Protein AF-A0AAJ3B1S9-F1 (afdb_monomer_lite)

Foldseek 3Di:
DDPVVVVLVVLLVVLLVLLLQLLVCQAPPNVPVVSVVVSLLVNLLVLQCVVVVNPDSVQCCDDPPHVVVLSVLLSVLCVVCSVCVCVQQVRDPHDDGPCVRSSVSSSVSSVVSSVVSNVVVVVVPDDPDD

Structure (mmCIF, N/CA/C/O backbone):
data_AF-A0AAJ3B1S9-F1
#
_entry.id   AF-A0AAJ3B1S9-F1
#
loop_
_atom_site.group_PDB
_atom_site.id
_atom_site.type_symbol
_atom_site.label_atom_id
_atom_site.label_alt_id
_atom_site.label_comp_id
_atom_site.label_asym_id
_atom_site.label_entity_id
_atom_site.label_seq_id
_atom_site.pdbx_PDB_ins_code
_atom_site.Cartn_x
_atom_site.Cartn_y
_atom_site.Cartn_z
_atom_site.occupancy
_atom_site.B_iso_or_equiv
_atom_site.auth_seq_id
_atom_site.auth_comp_id
_atom_site.auth_asym_id
_atom_site.auth_atom_id
_atom_site.pdbx_PDB_model_num
ATOM 1 N N . MET A 1 1 ? 22.497 -2.266 7.106 1.00 67.94 1 MET A N 1
ATOM 2 C CA . MET A 1 1 ? 21.041 -2.180 6.844 1.00 67.94 1 MET A CA 1
ATOM 3 C C . MET A 1 1 ? 20.820 -2.631 5.407 1.00 67.94 1 MET A C 1
ATOM 5 O O . MET A 1 1 ? 21.553 -2.156 4.556 1.00 67.94 1 MET A O 1
ATOM 9 N N . THR A 1 2 ? 19.937 -3.599 5.142 1.00 93.31 2 THR A N 1
ATOM 10 C CA . THR A 1 2 ? 19.759 -4.173 3.789 1.00 93.31 2 THR A CA 1
ATOM 11 C C . THR A 1 2 ? 18.947 -3.243 2.883 1.00 93.31 2 THR A C 1
ATOM 13 O O . THR A 1 2 ? 18.163 -2.438 3.389 1.00 93.31 2 THR A O 1
ATOM 16 N N . ALA A 1 3 ? 19.102 -3.370 1.559 1.00 91.62 3 ALA A N 1
ATOM 17 C CA . ALA A 1 3 ? 18.335 -2.596 0.575 1.00 91.62 3 ALA A CA 1
ATOM 18 C C . ALA A 1 3 ? 16.819 -2.751 0.771 1.00 91.62 3 ALA A C 1
ATOM 20 O O . ALA A 1 3 ? 16.118 -1.752 0.885 1.00 91.62 3 ALA A O 1
ATOM 21 N N . ALA A 1 4 ? 16.337 -3.982 0.967 1.00 91.44 4 ALA A N 1
ATOM 22 C CA . ALA A 1 4 ? 14.929 -4.255 1.262 1.00 91.44 4 ALA A CA 1
ATOM 23 C C . ALA A 1 4 ? 14.425 -3.522 2.521 1.00 91.44 4 ALA A C 1
ATOM 25 O O . ALA A 1 4 ? 13.339 -2.944 2.523 1.00 91.44 4 ALA A O 1
ATOM 26 N N . LYS A 1 5 ? 15.233 -3.471 3.592 1.00 94.69 5 LYS A N 1
ATOM 27 C CA . LYS A 1 5 ? 14.866 -2.745 4.819 1.00 94.69 5 LYS A CA 1
ATOM 28 C C . LYS A 1 5 ? 14.821 -1.229 4.594 1.00 94.69 5 LYS A C 1
ATOM 30 O O . LYS A 1 5 ? 13.957 -0.566 5.163 1.00 94.69 5 LYS A O 1
ATOM 35 N N . MET A 1 6 ? 15.727 -0.687 3.776 1.00 96.81 6 MET A N 1
ATOM 36 C CA . MET A 1 6 ? 15.722 0.732 3.397 1.00 96.81 6 MET A CA 1
ATOM 37 C C . MET A 1 6 ? 14.509 1.075 2.535 1.00 96.81 6 MET A C 1
ATOM 39 O O . MET A 1 6 ? 13.830 2.054 2.825 1.00 96.81 6 MET A O 1
ATOM 43 N N . PHE A 1 7 ? 14.195 0.236 1.547 1.00 96.62 7 PHE A N 1
ATOM 44 C CA . PHE A 1 7 ? 13.038 0.408 0.676 1.00 96.62 7 PHE A CA 1
ATOM 45 C C . PHE A 1 7 ? 11.727 0.393 1.465 1.00 96.62 7 PHE A C 1
ATOM 47 O O . PHE A 1 7 ? 10.952 1.343 1.386 1.00 96.62 7 PHE A O 1
ATOM 54 N N . LYS A 1 8 ? 11.522 -0.611 2.327 1.00 97.81 8 LYS A N 1
ATOM 55 C CA . LYS A 1 8 ? 10.355 -0.670 3.218 1.00 97.81 8 LYS A CA 1
ATOM 56 C C . LYS A 1 8 ? 10.249 0.571 4.106 1.00 97.81 8 LYS A C 1
ATOM 58 O O . LYS A 1 8 ? 9.171 1.139 4.255 1.00 97.81 8 LYS A O 1
ATOM 63 N N . GLN A 1 9 ? 11.365 1.023 4.681 1.00 97.56 9 GLN A N 1
ATOM 64 C CA . GLN A 1 9 ? 11.377 2.231 5.504 1.00 97.56 9 GLN A CA 1
ATOM 65 C C . GLN A 1 9 ? 11.027 3.490 4.696 1.00 97.56 9 GLN A C 1
ATOM 67 O O . GLN A 1 9 ? 10.282 4.330 5.196 1.00 97.56 9 GLN A O 1
ATOM 72 N N . ALA A 1 10 ? 11.531 3.618 3.468 1.00 97.56 10 ALA A N 1
ATOM 73 C CA . ALA A 1 10 ? 11.206 4.724 2.573 1.00 97.56 10 ALA A CA 1
ATOM 74 C C . ALA A 1 10 ? 9.718 4.716 2.189 1.00 97.56 10 ALA A C 1
ATOM 76 O O . ALA A 1 10 ? 9.055 5.741 2.344 1.00 97.56 10 ALA A O 1
ATOM 77 N N . CYS A 1 11 ? 9.170 3.554 1.812 1.00 97.94 11 CYS A N 1
ATOM 78 C CA . CYS A 1 11 ? 7.739 3.379 1.544 1.00 97.94 11 CYS A CA 1
ATOM 79 C C . CYS A 1 11 ? 6.898 3.805 2.750 1.00 97.94 11 CYS A C 1
ATOM 81 O O . CYS A 1 11 ? 5.935 4.551 2.603 1.00 97.94 11 CYS A O 1
ATOM 83 N N . ARG A 1 12 ? 7.294 3.393 3.963 1.00 97.75 12 ARG A N 1
ATOM 84 C CA . ARG A 1 12 ? 6.586 3.747 5.201 1.00 97.75 12 ARG A CA 1
ATOM 85 C C . ARG A 1 12 ? 6.522 5.253 5.426 1.00 97.75 12 ARG A C 1
ATOM 87 O O . ARG A 1 12 ? 5.481 5.763 5.824 1.00 97.75 12 ARG A O 1
ATOM 94 N N . LEU A 1 13 ? 7.631 5.956 5.198 1.00 97.75 13 LEU A N 1
ATOM 95 C CA . LEU A 1 13 ? 7.695 7.408 5.359 1.00 97.75 13 LEU A CA 1
ATOM 96 C C . LEU A 1 13 ? 6.877 8.129 4.284 1.00 97.75 13 LEU A C 1
ATOM 98 O O . LEU A 1 13 ? 6.115 9.034 4.614 1.00 97.75 13 LEU A O 1
ATOM 102 N N . HIS A 1 14 ? 7.015 7.710 3.025 1.00 97.50 14 HIS A N 1
ATOM 103 C CA . HIS A 1 14 ? 6.349 8.343 1.890 1.00 97.50 14 HIS A CA 1
ATOM 104 C C . HIS A 1 14 ? 4.826 8.160 1.939 1.00 97.50 14 HIS A C 1
ATOM 106 O O . HIS A 1 14 ? 4.073 9.126 1.843 1.00 97.50 14 HIS A O 1
ATOM 112 N N . LEU A 1 15 ? 4.366 6.931 2.183 1.00 97.81 15 LEU A N 1
ATOM 113 C CA . LEU A 1 15 ? 2.945 6.580 2.158 1.00 97.81 15 LEU A CA 1
ATOM 114 C C . LEU A 1 15 ? 2.198 6.949 3.443 1.00 97.81 15 LEU A C 1
ATOM 116 O O . LEU A 1 15 ? 0.983 6.777 3.512 1.00 97.81 15 LEU A O 1
ATOM 120 N N . ASN A 1 16 ? 2.888 7.473 4.463 1.00 97.62 16 ASN A N 1
ATOM 121 C CA . ASN A 1 16 ? 2.290 7.757 5.765 1.00 97.62 16 ASN A CA 1
ATOM 122 C C . ASN A 1 16 ? 1.043 8.649 5.653 1.00 97.62 16 ASN A C 1
ATOM 124 O O . ASN A 1 16 ? 0.018 8.363 6.271 1.00 97.62 16 ASN A O 1
ATOM 128 N N . PHE A 1 17 ? 1.113 9.706 4.839 1.00 97.56 17 PHE A N 1
ATOM 129 C CA . PHE A 1 17 ? -0.020 10.606 4.627 1.00 97.56 17 PHE A CA 1
ATOM 130 C C . PHE A 1 17 ? -1.196 9.892 3.945 1.00 97.56 17 PHE A C 1
ATOM 132 O O . PHE A 1 17 ? -2.313 9.933 4.465 1.00 97.56 17 PHE A O 1
ATOM 139 N N . ALA A 1 18 ? -0.945 9.199 2.830 1.00 97.88 18 ALA A N 1
ATOM 140 C CA . ALA A 1 18 ? -1.973 8.486 2.073 1.00 97.88 18 ALA A CA 1
ATOM 141 C C . ALA A 1 18 ? -2.674 7.417 2.926 1.00 97.88 18 ALA A C 1
ATOM 143 O O . ALA A 1 18 ? -3.901 7.345 2.931 1.00 97.88 18 ALA A O 1
ATOM 144 N N . ILE A 1 19 ? -1.915 6.666 3.733 1.00 98.19 19 ILE A N 1
ATOM 145 C CA . ILE A 1 19 ? -2.447 5.659 4.662 1.00 98.19 19 ILE A CA 1
ATOM 146 C C . ILE A 1 19 ? -3.356 6.299 5.712 1.00 98.19 19 ILE A C 1
ATOM 148 O O . ILE A 1 19 ? -4.467 5.824 5.937 1.00 98.19 19 ILE A O 1
ATOM 152 N N . HIS A 1 20 ? -2.932 7.399 6.339 1.00 98.19 20 HIS A N 1
ATOM 153 C CA . HIS A 1 20 ? -3.772 8.076 7.329 1.00 98.19 20 HIS A CA 1
ATOM 154 C C . HIS A 1 20 ? -5.069 8.599 6.707 1.00 98.19 20 HIS A C 1
ATOM 156 O O . HIS A 1 20 ? -6.136 8.436 7.295 1.00 98.19 20 HIS A O 1
ATOM 162 N N . ARG A 1 21 ? -5.000 9.193 5.510 1.00 98.00 21 ARG A N 1
ATOM 163 C CA . ARG A 1 21 ? -6.187 9.670 4.787 1.00 98.00 21 ARG A CA 1
ATOM 164 C C . ARG A 1 21 ? -7.117 8.525 4.396 1.00 98.00 21 ARG A C 1
ATOM 166 O O . ARG A 1 21 ? -8.324 8.645 4.590 1.00 98.00 21 ARG A O 1
ATOM 173 N N . TYR A 1 22 ? -6.561 7.399 3.956 1.00 97.56 22 TYR A N 1
ATOM 174 C CA . TYR A 1 22 ? -7.319 6.186 3.672 1.00 97.56 22 TYR A CA 1
ATOM 175 C C . TYR A 1 22 ? -8.064 5.689 4.921 1.00 97.56 22 TYR A C 1
ATOM 177 O O . TYR A 1 22 ? -9.282 5.515 4.896 1.00 97.56 22 TYR A O 1
ATOM 185 N N . LEU A 1 23 ? -7.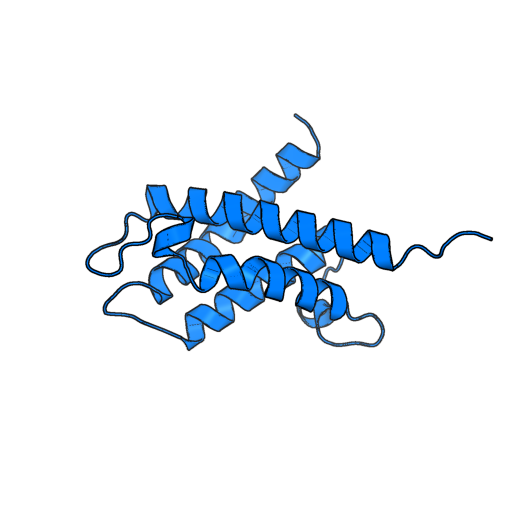372 5.542 6.053 1.00 97.06 23 LEU A N 1
ATOM 186 C CA . LEU A 1 23 ? -7.989 5.108 7.311 1.00 97.06 23 LEU A CA 1
ATOM 187 C C . LEU A 1 23 ? -9.054 6.099 7.806 1.00 97.06 23 LEU A C 1
ATOM 189 O O . LEU A 1 23 ? -10.136 5.686 8.211 1.00 97.06 23 LEU A O 1
ATOM 193 N N . MET A 1 24 ? -8.796 7.408 7.723 1.00 96.31 24 MET A N 1
ATOM 194 C CA . MET A 1 24 ? -9.778 8.437 8.085 1.00 96.31 24 MET A CA 1
ATOM 195 C C . MET A 1 24 ? -11.032 8.380 7.209 1.00 96.31 24 MET A C 1
ATOM 197 O O . MET A 1 24 ? -12.129 8.586 7.722 1.00 96.31 24 MET A O 1
ATOM 201 N N . SER A 1 25 ? -10.889 8.099 5.910 1.00 96.25 25 SER A N 1
ATOM 202 C CA . SER A 1 25 ? -12.025 7.979 4.987 1.00 96.25 25 SER A CA 1
ATOM 203 C C . SER A 1 25 ? -12.958 6.810 5.336 1.00 96.25 25 SER A C 1
ATOM 205 O O . SER A 1 25 ? -14.161 6.915 5.112 1.00 96.25 25 SER A O 1
ATOM 207 N N . ASN A 1 26 ? -12.428 5.751 5.968 1.00 94.44 26 ASN A N 1
ATOM 208 C CA . ASN A 1 26 ? -13.192 4.587 6.434 1.00 94.44 26 ASN A CA 1
ATOM 209 C C . ASN A 1 26 ? -13.815 4.781 7.831 1.00 94.44 26 ASN A C 1
ATOM 211 O O . ASN A 1 26 ? -14.622 3.960 8.254 1.00 94.44 26 ASN A O 1
ATOM 215 N N . ALA A 1 27 ? -13.459 5.839 8.566 1.00 93.50 27 ALA A N 1
ATOM 216 C CA . ALA A 1 27 ? -13.956 6.042 9.924 1.00 93.50 27 ALA A CA 1
ATOM 217 C C . ALA A 1 27 ? -15.472 6.311 9.953 1.00 93.50 27 ALA A C 1
ATOM 219 O O . ALA A 1 27 ? -16.010 7.054 9.118 1.00 93.50 27 ALA A O 1
ATOM 220 N N . SER A 1 28 ? -16.146 5.760 10.969 1.00 89.25 28 SER A N 1
ATOM 221 C CA . SER A 1 28 ? -17.573 5.991 11.209 1.00 89.25 28 SER A CA 1
ATOM 222 C C . SER A 1 28 ? -17.871 7.493 11.291 1.00 89.25 28 SER A C 1
ATOM 224 O O . SER A 1 28 ? -17.180 8.228 12.000 1.00 89.25 28 SER A O 1
ATOM 226 N N . GLY A 1 29 ? -18.886 7.954 10.558 1.00 85.88 29 GLY A N 1
ATOM 227 C CA . GLY A 1 29 ? -19.275 9.369 10.486 1.00 85.88 29 GLY A CA 1
ATOM 228 C C . GLY A 1 29 ? -18.611 10.175 9.363 1.00 85.88 29 GLY A C 1
ATOM 229 O O . GLY A 1 29 ? -19.094 11.263 9.060 1.00 85.88 29 GLY A O 1
ATOM 230 N N . ARG A 1 30 ? -17.562 9.648 8.711 1.00 87.50 30 ARG A N 1
ATOM 231 C CA . ARG A 1 30 ? -17.012 10.227 7.475 1.00 87.50 30 ARG A CA 1
ATOM 232 C C . ARG A 1 30 ? -17.439 9.437 6.244 1.00 87.50 30 ARG A C 1
ATOM 234 O O . ARG A 1 30 ? -18.098 10.008 5.387 1.00 87.50 30 ARG A O 1
ATOM 241 N N . MET A 1 31 ? -17.088 8.147 6.189 1.00 85.62 31 MET A N 1
ATOM 242 C CA . MET A 1 31 ? -17.448 7.221 5.098 1.00 85.62 31 MET A CA 1
ATOM 243 C C . MET A 1 31 ? -17.265 7.834 3.696 1.00 85.62 31 MET A C 1
ATOM 245 O O . MET A 1 31 ? -18.145 7.765 2.838 1.00 85.62 31 MET A O 1
ATOM 249 N N . ASP A 1 32 ? -16.115 8.469 3.475 1.00 93.81 32 ASP A N 1
ATOM 250 C CA . ASP A 1 32 ? -15.809 9.146 2.216 1.00 93.81 32 ASP A CA 1
ATOM 251 C C . ASP A 1 32 ? -15.305 8.124 1.191 1.00 93.81 32 ASP A C 1
ATOM 253 O O . ASP A 1 32 ? -14.109 7.846 1.081 1.00 93.81 32 ASP A O 1
ATOM 257 N N . GLY A 1 33 ? -16.246 7.527 0.457 1.00 94.19 33 GLY A N 1
ATOM 258 C CA . GLY A 1 33 ? -15.945 6.497 -0.538 1.00 94.19 33 GLY A CA 1
ATOM 259 C C . GLY A 1 33 ? -15.066 6.994 -1.690 1.00 94.19 33 GLY A C 1
ATOM 260 O O . GLY A 1 33 ? -14.270 6.222 -2.225 1.00 94.19 33 GLY A O 1
ATOM 261 N N . HIS A 1 34 ? -15.161 8.279 -2.047 1.00 95.88 34 HIS A N 1
ATOM 262 C CA . HIS A 1 34 ? -14.328 8.854 -3.100 1.00 95.88 34 HIS A CA 1
ATOM 263 C C . HIS A 1 34 ? -12.871 8.940 -2.649 1.00 95.88 34 HIS A C 1
ATOM 265 O O . HIS A 1 34 ? -11.974 8.476 -3.354 1.00 95.88 34 HIS A O 1
ATOM 271 N N . GLU A 1 35 ? -12.630 9.475 -1.452 1.00 96.50 35 GLU A N 1
ATOM 272 C CA . GLU A 1 35 ? -11.283 9.543 -0.900 1.00 96.50 35 GLU A CA 1
ATOM 273 C C . GLU A 1 35 ? -10.700 8.149 -0.634 1.00 96.50 35 GLU A C 1
ATOM 275 O O . GLU A 1 35 ? -9.523 7.929 -0.928 1.00 96.50 35 GLU A O 1
ATOM 280 N N . LYS A 1 36 ? -11.514 7.195 -0.156 1.00 94.38 36 LYS A N 1
ATOM 281 C CA . LYS A 1 36 ? -11.114 5.787 0.010 1.00 94.38 36 LYS A CA 1
ATOM 282 C C . LYS A 1 36 ? -10.537 5.231 -1.292 1.00 94.38 36 LYS A C 1
ATOM 284 O O . LYS A 1 36 ? -9.393 4.776 -1.310 1.00 94.38 36 LYS A O 1
ATOM 289 N N . ALA A 1 37 ? -11.309 5.317 -2.377 1.00 95.25 37 ALA A N 1
ATOM 290 C CA . ALA A 1 37 ? -10.894 4.830 -3.688 1.00 95.25 37 ALA A CA 1
ATOM 291 C C . ALA A 1 37 ? -9.654 5.577 -4.199 1.00 95.25 37 ALA A C 1
ATOM 293 O O . ALA A 1 37 ? -8.695 4.955 -4.647 1.00 95.25 37 ALA A O 1
ATOM 294 N N . GLN A 1 38 ? -9.626 6.907 -4.068 1.00 95.81 38 GLN A N 1
ATOM 295 C CA . GLN A 1 38 ? -8.494 7.715 -4.516 1.00 95.81 38 GLN A CA 1
ATOM 296 C C . GLN A 1 38 ? -7.191 7.329 -3.804 1.00 95.81 38 GLN A C 1
ATOM 298 O O . GLN A 1 38 ? -6.162 7.171 -4.459 1.00 95.81 38 GLN A O 1
ATOM 303 N N . ARG A 1 39 ? -7.219 7.174 -2.474 1.00 97.25 39 ARG A N 1
ATOM 304 C CA . ARG A 1 39 ? -6.024 6.801 -1.707 1.00 97.25 39 ARG A CA 1
ATOM 305 C C . ARG A 1 39 ? -5.586 5.370 -2.003 1.00 97.25 39 ARG A C 1
ATOM 307 O O . ARG A 1 39 ? -4.391 5.118 -2.068 1.00 97.25 39 ARG A O 1
ATOM 314 N N . HIS A 1 40 ? -6.514 4.436 -2.210 1.00 96.81 40 HIS A N 1
ATOM 315 C CA . HIS A 1 40 ? -6.155 3.062 -2.577 1.00 96.81 40 HIS A CA 1
ATOM 316 C C . HIS A 1 40 ? -5.487 2.990 -3.954 1.00 96.81 40 HIS A C 1
ATOM 318 O O . HIS A 1 40 ? -4.448 2.344 -4.082 1.00 96.81 40 HIS A O 1
ATOM 324 N N . ILE A 1 41 ? -6.004 3.735 -4.939 1.00 95.19 41 ILE A N 1
ATOM 325 C CA . ILE A 1 41 ? -5.364 3.890 -6.253 1.00 95.19 41 ILE A CA 1
ATOM 326 C C . ILE A 1 41 ? -3.944 4.442 -6.088 1.00 95.19 41 ILE A C 1
ATOM 328 O O . ILE A 1 41 ? -3.007 3.842 -6.597 1.00 95.19 41 ILE A O 1
ATOM 332 N N . GLU A 1 42 ? -3.770 5.534 -5.337 1.00 95.44 42 GLU A N 1
ATOM 333 C CA . GLU A 1 42 ? -2.454 6.143 -5.083 1.00 95.44 42 GLU A CA 1
ATOM 334 C C . GLU A 1 42 ? -1.457 5.146 -4.469 1.00 95.44 42 GLU A C 1
ATOM 336 O O . GLU A 1 42 ? -0.319 5.054 -4.930 1.00 95.44 42 GLU A O 1
ATOM 341 N N . LEU A 1 43 ? -1.884 4.366 -3.468 1.00 97.12 43 LEU A N 1
ATOM 342 C CA . LEU A 1 43 ? -1.046 3.343 -2.839 1.00 97.12 43 LEU A CA 1
ATOM 343 C C . LEU A 1 43 ? -0.625 2.256 -3.839 1.00 97.12 43 LEU A C 1
ATOM 345 O O . LEU A 1 43 ? 0.555 1.913 -3.892 1.00 97.12 43 LEU A O 1
ATOM 349 N N . CYS A 1 44 ? -1.563 1.724 -4.629 1.00 96.50 44 CYS A N 1
ATOM 350 C CA . CYS A 1 44 ? -1.272 0.676 -5.612 1.00 96.50 44 CYS A CA 1
ATOM 351 C C . CYS A 1 44 ? -0.305 1.180 -6.687 1.00 96.50 44 CYS A C 1
ATOM 353 O O . CYS A 1 44 ? 0.732 0.565 -6.931 1.00 96.50 44 CYS A O 1
ATOM 355 N N . THR A 1 45 ? -0.610 2.338 -7.274 1.00 94.88 45 THR A N 1
ATOM 356 C CA . THR A 1 45 ? 0.195 2.945 -8.335 1.00 94.88 45 THR A CA 1
ATOM 357 C C . THR A 1 45 ? 1.621 3.231 -7.867 1.00 94.88 45 THR A C 1
ATOM 359 O O . THR A 1 45 ? 2.567 2.960 -8.604 1.00 94.88 45 THR A O 1
ATOM 362 N N . PHE A 1 46 ? 1.800 3.704 -6.627 1.00 95.88 46 PHE A N 1
ATOM 363 C CA . PHE A 1 46 ? 3.130 3.927 -6.061 1.00 95.88 46 PHE A CA 1
ATOM 364 C C . PHE A 1 46 ? 3.980 2.650 -6.032 1.00 95.88 46 PHE A C 1
ATOM 366 O O . PHE A 1 46 ? 5.144 2.692 -6.423 1.00 95.88 46 PHE A O 1
ATOM 373 N N . TYR A 1 47 ? 3.427 1.520 -5.576 1.00 96.31 47 TYR A N 1
ATOM 374 C CA . TYR A 1 47 ? 4.195 0.272 -5.487 1.00 96.31 47 TYR A CA 1
ATOM 375 C C . TYR A 1 47 ? 4.639 -0.227 -6.858 1.00 96.31 47 TYR A C 1
ATOM 377 O O . TYR A 1 47 ? 5.799 -0.605 -7.016 1.00 96.31 47 TYR A O 1
ATOM 385 N N . VAL A 1 48 ? 3.743 -0.180 -7.845 1.00 94.62 48 VAL A N 1
ATOM 386 C CA . VAL A 1 48 ? 4.072 -0.572 -9.219 1.00 94.62 48 VAL A CA 1
ATOM 387 C C . VAL A 1 48 ? 5.180 0.323 -9.770 1.00 94.62 48 VAL A C 1
ATOM 389 O O . VAL A 1 48 ? 6.214 -0.182 -10.201 1.00 94.62 48 VAL A O 1
ATOM 392 N N . ALA A 1 49 ? 5.021 1.646 -9.672 1.00 92.44 49 ALA A N 1
ATOM 393 C CA . ALA A 1 49 ? 6.010 2.601 -10.161 1.00 92.44 49 ALA A CA 1
ATOM 394 C C . ALA A 1 49 ? 7.380 2.419 -9.490 1.00 92.44 49 ALA A C 1
ATOM 396 O O . ALA A 1 49 ? 8.404 2.347 -10.168 1.00 92.44 49 ALA A O 1
ATOM 397 N N . ALA A 1 50 ? 7.403 2.265 -8.164 1.00 92.94 50 ALA A N 1
ATOM 398 C CA . ALA A 1 50 ? 8.635 2.119 -7.399 1.00 92.94 50 ALA A CA 1
ATOM 399 C C . ALA A 1 50 ? 9.397 0.820 -7.715 1.00 92.94 50 ALA A C 1
ATOM 401 O O . ALA A 1 50 ? 10.627 0.819 -7.691 1.00 92.94 50 ALA A O 1
ATOM 402 N N . VAL A 1 51 ? 8.693 -0.282 -7.998 1.00 92.81 51 VAL A N 1
ATOM 403 C CA . VAL A 1 51 ? 9.314 -1.583 -8.307 1.00 92.81 51 VAL A CA 1
ATOM 404 C C . VAL A 1 51 ? 9.706 -1.693 -9.779 1.00 92.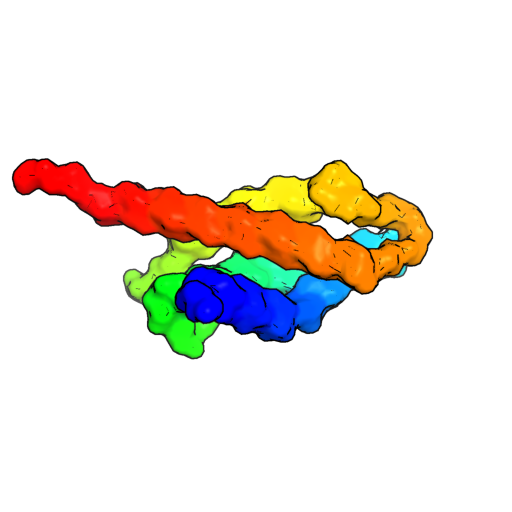81 51 VAL A C 1
ATOM 406 O O . VAL A 1 51 ? 10.745 -2.272 -10.092 1.00 92.81 51 VAL A O 1
ATOM 409 N N . ARG A 1 52 ? 8.907 -1.124 -10.685 1.00 88.94 52 ARG A N 1
ATOM 410 C CA . ARG A 1 52 ? 9.163 -1.155 -12.132 1.00 88.94 52 ARG A CA 1
ATOM 411 C C . ARG A 1 52 ? 10.059 -0.016 -12.620 1.00 88.94 52 ARG A C 1
ATOM 413 O O . ARG A 1 52 ? 10.510 -0.055 -13.758 1.00 88.94 52 ARG A O 1
ATOM 420 N N . GLY A 1 53 ? 10.375 0.948 -11.754 1.00 88.69 53 GLY A N 1
ATOM 421 C CA . GLY A 1 53 ? 11.249 2.075 -12.079 1.00 88.69 53 GLY A CA 1
ATOM 422 C C . GLY A 1 53 ? 10.581 3.099 -12.995 1.00 88.69 53 GLY A C 1
ATOM 423 O O . GLY A 1 53 ? 11.234 3.635 -13.885 1.00 88.69 53 GLY A O 1
ATOM 424 N N . VAL A 1 54 ? 9.280 3.336 -12.803 1.00 87.69 54 VAL A N 1
ATOM 425 C CA . VAL A 1 54 ? 8.502 4.312 -13.575 1.00 87.69 54 VAL A CA 1
ATOM 426 C C . VAL A 1 54 ? 8.476 5.642 -12.826 1.00 87.69 54 VAL A C 1
ATOM 428 O O . VAL A 1 54 ? 8.056 5.700 -11.672 1.00 87.69 54 VAL A O 1
ATOM 431 N N . ASP A 1 55 ? 8.893 6.715 -13.495 1.00 83.31 55 ASP A N 1
ATOM 432 C CA . ASP A 1 55 ? 8.985 8.054 -12.895 1.00 83.31 55 ASP A CA 1
ATOM 433 C C . ASP A 1 55 ? 7.657 8.841 -12.937 1.00 83.31 55 ASP A C 1
ATOM 435 O O . ASP A 1 55 ? 7.525 9.873 -12.278 1.00 83.31 55 ASP A O 1
ATOM 439 N N . ASP A 1 56 ? 6.664 8.350 -13.687 1.00 80.62 56 ASP A N 1
ATOM 440 C CA . ASP A 1 56 ? 5.327 8.937 -13.813 1.00 80.62 56 ASP A CA 1
ATOM 441 C C . ASP A 1 56 ? 4.229 7.938 -13.408 1.00 80.62 56 ASP A C 1
ATOM 443 O O . ASP A 1 56 ? 4.040 6.886 -14.020 1.00 80.62 56 ASP A O 1
ATOM 447 N N . LEU A 1 57 ? 3.459 8.290 -12.378 1.00 79.12 57 LEU A N 1
ATOM 448 C CA . LEU A 1 57 ? 2.363 7.463 -11.874 1.00 79.12 57 LEU A CA 1
ATOM 449 C C . LEU A 1 57 ? 1.221 7.308 -12.892 1.00 79.12 57 LEU A C 1
ATOM 451 O O . LEU A 1 57 ? 0.548 6.277 -12.884 1.00 79.12 57 LEU A O 1
ATOM 455 N N . ASP A 1 58 ? 1.010 8.278 -13.787 1.00 75.25 58 ASP A N 1
ATOM 456 C CA . ASP A 1 58 ? -0.022 8.168 -14.824 1.00 75.25 58 ASP A CA 1
ATOM 457 C C . ASP A 1 58 ? 0.343 7.100 -15.869 1.00 75.25 58 ASP A C 1
ATOM 459 O O . ASP A 1 58 ? -0.550 6.454 -16.429 1.00 75.25 58 ASP A O 1
ATOM 463 N N . MET A 1 59 ? 1.641 6.842 -16.071 1.00 74.50 59 MET A N 1
ATOM 464 C CA . MET A 1 59 ? 2.135 5.820 -17.000 1.00 74.50 59 MET A CA 1
ATOM 465 C C . MET A 1 59 ? 1.914 4.389 -16.502 1.00 74.50 59 MET A C 1
ATOM 467 O O . MET A 1 59 ? 1.861 3.468 -17.313 1.00 74.50 59 MET A O 1
ATOM 471 N N . VAL A 1 60 ? 1.703 4.185 -15.196 1.00 77.50 60 VAL A N 1
ATOM 472 C CA . VAL A 1 60 ? 1.379 2.856 -14.645 1.00 77.50 60 VAL A CA 1
ATOM 473 C C . VAL A 1 60 ? 0.108 2.294 -15.279 1.00 77.50 60 VAL A C 1
ATOM 475 O O . VAL A 1 60 ? 0.050 1.102 -15.553 1.00 77.50 60 VAL A O 1
ATOM 478 N N . ARG A 1 61 ? -0.887 3.149 -15.547 1.00 76.44 61 ARG A N 1
ATOM 479 C CA . ARG A 1 61 ? -2.222 2.736 -16.015 1.00 76.44 61 ARG A CA 1
ATOM 480 C C . ARG A 1 61 ? -2.568 3.192 -17.433 1.00 76.44 61 ARG A C 1
ATOM 482 O O . ARG A 1 61 ? -3.658 2.915 -17.931 1.00 76.44 61 ARG A O 1
ATOM 489 N N . ARG A 1 62 ? -1.704 3.986 -18.075 1.00 73.19 62 ARG A N 1
ATOM 490 C CA . ARG A 1 62 ? -1.970 4.587 -19.392 1.00 73.19 62 ARG A CA 1
ATOM 491 C C . ARG A 1 62 ? -0.710 4.569 -20.252 1.00 73.19 62 ARG A C 1
ATOM 493 O O . ARG A 1 62 ? 0.269 5.220 -19.918 1.00 73.19 62 ARG A O 1
ATOM 500 N N . GLY A 1 63 ? -0.753 3.881 -21.393 1.00 62.81 63 GLY A N 1
ATOM 501 C CA . GLY A 1 63 ? 0.347 3.868 -22.365 1.00 62.81 63 GLY A CA 1
ATOM 502 C C . GLY A 1 63 ? 0.527 2.524 -23.069 1.00 62.81 63 GLY A C 1
ATOM 503 O O . GLY A 1 63 ? -0.164 1.559 -22.758 1.00 62.81 63 GLY A O 1
ATOM 504 N N . LEU A 1 64 ? 1.456 2.479 -24.028 1.00 58.97 64 LEU A N 1
ATOM 505 C CA . LEU A 1 64 ? 1.885 1.242 -24.703 1.00 58.97 64 LEU A CA 1
ATOM 506 C C . LEU A 1 64 ? 2.726 0.340 -23.782 1.00 58.97 64 LEU A C 1
ATOM 508 O O . LEU A 1 64 ? 2.653 -0.874 -23.917 1.00 58.97 64 LEU A O 1
ATOM 512 N N . ASP A 1 65 ? 3.430 0.938 -22.816 1.00 64.31 65 ASP A N 1
ATOM 513 C CA . ASP A 1 65 ? 4.236 0.260 -21.791 1.00 64.31 65 ASP A CA 1
ATOM 514 C C . ASP A 1 65 ? 3.569 0.345 -20.400 1.00 64.31 65 ASP A C 1
ATOM 516 O O . ASP A 1 65 ? 4.246 0.469 -19.380 1.00 64.31 65 ASP A O 1
ATOM 520 N N . CYS A 1 66 ? 2.229 0.376 -20.342 1.00 71.44 66 CYS A N 1
ATOM 521 C CA . CYS A 1 66 ? 1.533 0.473 -19.059 1.00 71.44 66 CYS A CA 1
ATOM 522 C C . CYS A 1 66 ? 1.627 -0.838 -18.268 1.00 71.44 66 CYS A C 1
ATOM 524 O O . CYS A 1 66 ? 1.471 -1.933 -18.805 1.00 71.44 66 CYS A O 1
ATOM 526 N N . HIS A 1 67 ? 1.845 -0.712 -16.964 1.00 84.38 67 HIS A N 1
ATOM 527 C CA . HIS A 1 67 ? 1.924 -1.820 -16.016 1.00 84.38 67 HIS A CA 1
ATOM 528 C C . HIS A 1 67 ? 0.537 -2.153 -15.443 1.00 84.38 67 HIS A C 1
ATOM 530 O O . HIS A 1 67 ? 0.390 -2.338 -14.234 1.00 84.38 67 HIS A O 1
ATOM 536 N N . GLU A 1 68 ? -0.497 -2.195 -16.292 1.00 87.62 68 GLU A N 1
ATOM 537 C CA . GLU A 1 68 ? -1.882 -2.395 -15.835 1.00 87.62 68 GLU A CA 1
ATOM 538 C C . GLU A 1 68 ? -2.066 -3.779 -15.192 1.00 87.62 68 GLU A C 1
ATOM 540 O O . GLU A 1 68 ? -2.770 -3.886 -14.193 1.00 87.62 68 GLU A O 1
ATOM 545 N N . ASP A 1 69 ? -1.370 -4.814 -15.678 1.00 89.88 69 ASP A N 1
ATOM 546 C CA . ASP A 1 69 ? -1.410 -6.157 -15.078 1.00 89.88 69 ASP A CA 1
ATOM 547 C C . ASP A 1 69 ? -0.817 -6.166 -13.658 1.00 89.88 69 ASP A C 1
ATOM 549 O O . ASP A 1 69 ? -1.406 -6.725 -12.732 1.00 89.88 69 ASP A O 1
ATOM 553 N N . ASP A 1 70 ? 0.314 -5.481 -13.450 1.00 92.75 70 ASP A N 1
ATOM 554 C CA . ASP A 1 70 ? 0.916 -5.317 -12.121 1.00 92.75 70 ASP A CA 1
ATOM 555 C C . ASP A 1 70 ? 0.020 -4.483 -11.201 1.00 92.75 70 ASP A C 1
ATOM 557 O O . ASP A 1 70 ? -0.121 -4.784 -10.013 1.00 92.75 70 ASP A O 1
ATOM 561 N N . TYR A 1 71 ? -0.593 -3.429 -11.745 1.00 94.31 71 TYR A N 1
ATOM 562 C CA . TYR A 1 71 ? -1.560 -2.616 -11.020 1.00 94.31 71 TYR A CA 1
ATOM 563 C C . TYR A 1 71 ? -2.746 -3.460 -10.567 1.00 94.31 71 TYR A C 1
ATOM 565 O O . TYR A 1 71 ? -3.085 -3.420 -9.385 1.00 94.31 71 TYR A O 1
ATOM 573 N N . GLN A 1 72 ? -3.338 -4.249 -11.464 1.00 93.56 72 GLN A N 1
ATOM 574 C CA . GLN A 1 72 ? -4.472 -5.110 -11.154 1.00 93.56 72 GLN A CA 1
ATOM 575 C C . GLN A 1 72 ? -4.085 -6.173 -10.117 1.00 93.56 72 GLN A C 1
ATOM 577 O O . GLN A 1 72 ? -4.823 -6.385 -9.157 1.00 93.56 72 GLN A O 1
ATOM 582 N N . ALA A 1 73 ? -2.889 -6.760 -10.230 1.00 94.56 73 ALA A N 1
ATOM 583 C CA . ALA A 1 73 ? -2.375 -7.717 -9.254 1.00 94.56 73 ALA A CA 1
ATOM 584 C C . ALA A 1 73 ? -2.243 -7.104 -7.847 1.00 94.56 73 ALA A C 1
ATOM 586 O O . ALA A 1 73 ? -2.704 -7.692 -6.866 1.00 94.56 73 ALA A O 1
ATOM 587 N N . VAL A 1 74 ? -1.646 -5.912 -7.727 1.00 96.44 74 VAL A N 1
ATOM 588 C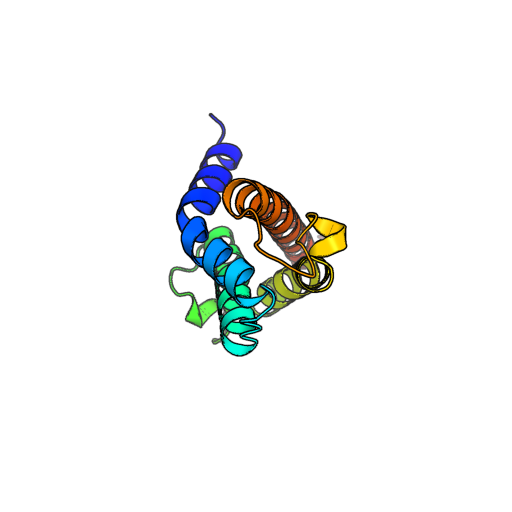 CA . VAL A 1 74 ? -1.523 -5.210 -6.436 1.00 96.44 74 VAL A CA 1
ATOM 589 C C . VAL A 1 74 ? -2.891 -4.779 -5.917 1.00 96.44 74 VAL A C 1
ATOM 591 O O . VAL A 1 74 ? -3.174 -4.936 -4.726 1.00 96.44 74 VAL A O 1
ATOM 594 N N . HIS A 1 75 ? -3.742 -4.244 -6.792 1.00 96.00 75 HIS A N 1
ATOM 595 C CA . HIS A 1 75 ? -5.090 -3.812 -6.456 1.00 96.00 75 HIS A CA 1
ATOM 596 C C . HIS A 1 75 ? -5.889 -4.967 -5.850 1.00 96.00 75 HIS A C 1
ATOM 598 O O . HIS A 1 75 ? -6.349 -4.852 -4.718 1.00 96.00 75 HIS A O 1
ATOM 604 N N . ASP A 1 76 ? -5.970 -6.105 -6.536 1.00 95.25 76 ASP A N 1
ATOM 605 C CA . ASP A 1 76 ? -6.771 -7.249 -6.097 1.00 95.25 76 ASP A CA 1
ATOM 606 C C . ASP A 1 76 ? -6.213 -7.892 -4.829 1.00 95.25 76 ASP A C 1
ATOM 608 O O . ASP A 1 76 ? -6.963 -8.200 -3.900 1.00 95.25 76 ASP A O 1
ATOM 612 N N . ALA A 1 77 ? -4.887 -8.023 -4.733 1.00 94.94 77 ALA A N 1
ATOM 613 C CA . ALA A 1 77 ? -4.246 -8.552 -3.533 1.00 94.94 77 ALA A CA 1
ATOM 614 C C . ALA A 1 77 ? -4.505 -7.671 -2.302 1.00 94.94 77 ALA A C 1
ATOM 616 O O . ALA A 1 77 ? -4.668 -8.176 -1.190 1.00 94.94 77 ALA A O 1
ATOM 617 N N . THR A 1 78 ? -4.542 -6.349 -2.483 1.00 95.94 78 THR A N 1
ATOM 618 C CA . THR A 1 78 ? -4.764 -5.399 -1.387 1.00 95.94 78 THR A CA 1
ATOM 619 C C . THR A 1 78 ? -6.243 -5.117 -1.128 1.00 95.94 78 THR A C 1
ATOM 621 O O . THR A 1 78 ? -6.581 -4.730 -0.008 1.00 95.94 78 THR A O 1
ATOM 624 N N . GLN A 1 79 ? -7.130 -5.401 -2.088 1.00 93.44 79 GLN A N 1
ATOM 625 C CA . GLN A 1 79 ? -8.578 -5.247 -1.948 1.00 93.44 79 GLN A CA 1
ATOM 626 C C . GLN A 1 79 ? -9.117 -6.066 -0.763 1.00 93.44 79 GLN A C 1
ATOM 628 O O . GLN A 1 79 ? -9.894 -5.563 0.050 1.00 93.44 79 GLN A O 1
ATOM 633 N N . ALA A 1 80 ? -8.615 -7.294 -0.590 1.00 87.62 80 ALA A N 1
ATOM 634 C CA . ALA A 1 80 ? -8.989 -8.167 0.523 1.00 87.62 80 ALA A CA 1
ATOM 635 C C . ALA A 1 80 ? -8.688 -7.551 1.906 1.00 87.62 80 ALA A C 1
ATOM 637 O O . ALA A 1 80 ? -9.460 -7.723 2.847 1.00 87.62 80 ALA A O 1
ATOM 638 N N . LEU A 1 81 ? -7.590 -6.792 2.039 1.00 90.31 81 LEU A N 1
ATOM 639 C CA . LEU A 1 81 ? -7.283 -6.038 3.263 1.00 90.31 81 LEU A CA 1
ATOM 640 C C . LEU A 1 81 ? -8.270 -4.881 3.457 1.00 90.31 81 LEU A C 1
ATOM 642 O O . LEU A 1 81 ? -8.695 -4.600 4.576 1.00 90.31 81 LEU A O 1
ATOM 646 N N . THR A 1 82 ? -8.602 -4.177 2.380 1.00 88.06 82 THR A N 1
ATOM 647 C CA . THR A 1 82 ? -9.426 -2.966 2.429 1.00 88.06 82 THR A CA 1
ATOM 648 C C . THR A 1 82 ? -10.920 -3.217 2.608 1.00 88.06 82 THR A C 1
ATOM 650 O O . THR A 1 82 ? -11.628 -2.301 3.042 1.00 88.06 82 THR A O 1
ATOM 653 N N . ASP A 1 83 ? -11.383 -4.424 2.289 1.00 89.44 83 ASP A N 1
ATOM 654 C CA . ASP A 1 83 ? -12.769 -4.859 2.480 1.00 89.44 83 ASP A CA 1
ATOM 655 C C . ASP A 1 83 ? -13.042 -5.332 3.914 1.00 89.44 83 ASP A C 1
ATOM 657 O O . ASP A 1 83 ? -14.167 -5.205 4.390 1.00 89.44 83 ASP A O 1
ATOM 661 N N . HIS A 1 84 ? -12.005 -5.785 4.628 1.00 90.44 84 HIS A N 1
ATOM 662 C CA . HIS A 1 84 ? -12.106 -6.384 5.964 1.00 90.44 84 HIS A CA 1
ATOM 663 C C . HIS A 1 84 ? -11.124 -5.744 6.961 1.00 90.44 84 HIS A C 1
ATOM 665 O O . HIS A 1 84 ? -10.352 -6.429 7.630 1.00 90.44 84 HIS A O 1
ATOM 671 N N . LEU A 1 85 ? -11.087 -4.407 7.042 1.00 92.81 85 LEU A N 1
ATOM 672 C CA . LEU A 1 85 ? -10.137 -3.682 7.908 1.00 92.81 85 LEU A CA 1
ATOM 673 C C . LEU A 1 85 ? -10.309 -4.005 9.402 1.00 92.81 85 LEU A C 1
ATOM 675 O O . LEU A 1 85 ? -9.336 -4.008 10.161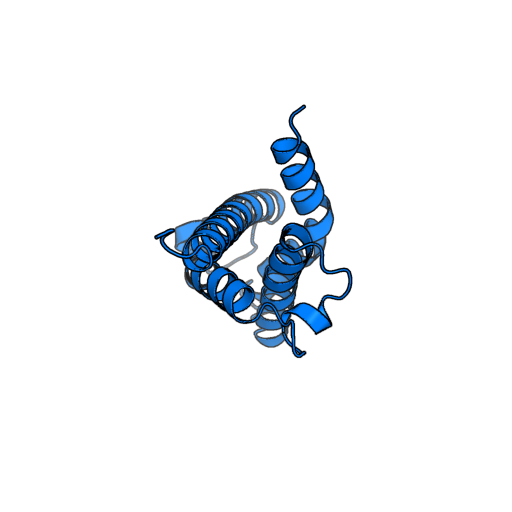 1.00 92.81 85 LEU A O 1
ATOM 679 N N . ASP A 1 86 ? -11.537 -4.254 9.832 1.00 93.56 86 ASP A N 1
ATOM 680 C CA . ASP A 1 86 ? -11.882 -4.666 11.188 1.00 93.56 86 ASP A CA 1
ATOM 681 C C . ASP A 1 86 ? -11.279 -6.030 11.533 1.00 93.56 86 ASP A C 1
ATOM 683 O O . ASP A 1 86 ? -10.620 -6.167 12.563 1.00 93.56 86 ASP A O 1
ATOM 687 N N . GLU A 1 87 ? -11.384 -7.006 10.636 1.00 93.00 87 GLU A N 1
ATOM 688 C CA . GLU A 1 87 ? -10.795 -8.333 10.830 1.00 93.00 87 GLU A CA 1
ATOM 689 C C . GLU A 1 87 ? -9.268 -8.326 10.642 1.00 93.00 87 GLU A C 1
ATOM 691 O O . GLU A 1 87 ? -8.527 -8.963 11.395 1.00 93.00 87 GLU A O 1
ATOM 696 N N . ALA A 1 88 ? -8.769 -7.586 9.650 1.00 92.50 88 ALA A N 1
ATOM 697 C CA . ALA A 1 88 ? -7.371 -7.640 9.232 1.00 92.50 88 ALA A CA 1
ATOM 698 C C . ALA A 1 88 ? -6.420 -6.847 10.142 1.00 92.50 88 ALA A C 1
ATOM 700 O O . ALA A 1 88 ? -5.264 -7.254 10.329 1.00 92.50 88 ALA A O 1
ATOM 701 N N . ILE A 1 89 ? -6.875 -5.706 10.677 1.00 95.12 89 ILE A N 1
ATOM 702 C CA . ILE A 1 89 ? -6.063 -4.819 11.529 1.00 95.12 89 ILE A CA 1
ATOM 703 C C . ILE A 1 89 ? -6.785 -4.338 12.795 1.00 95.12 89 ILE A C 1
ATOM 705 O O . ILE A 1 89 ? -6.210 -3.537 13.533 1.00 95.12 89 ILE A O 1
ATOM 709 N N . GLY A 1 90 ? -8.008 -4.799 13.073 1.00 94.88 90 GLY A N 1
ATOM 710 C CA . GLY A 1 90 ? -8.770 -4.345 14.239 1.00 94.88 90 GLY A CA 1
ATOM 711 C C . GLY A 1 90 ? -9.341 -2.936 14.079 1.00 94.88 90 GLY A C 1
ATOM 712 O O . GLY A 1 90 ? -9.491 -2.224 15.072 1.00 94.88 90 GLY A O 1
ATOM 713 N N . PHE A 1 91 ? -9.603 -2.486 12.846 1.00 95.75 91 PHE A N 1
ATOM 714 C CA . PHE A 1 91 ? -10.214 -1.178 12.620 1.00 95.75 91 PHE A CA 1
ATOM 715 C C . PHE A 1 91 ? -11.616 -1.126 13.254 1.00 95.75 91 PHE A C 1
ATOM 717 O O . PHE A 1 91 ? -12.436 -2.003 12.991 1.00 95.75 91 PHE A O 1
ATOM 724 N N . PRO A 1 92 ? -11.932 -0.126 14.092 1.00 94.31 92 PRO A N 1
ATOM 725 C CA . PRO A 1 92 ? -13.213 -0.110 14.783 1.00 94.31 92 PRO A CA 1
ATOM 726 C C . PRO A 1 92 ? -14.354 0.249 13.824 1.00 94.31 92 PRO A C 1
ATOM 728 O O . PRO A 1 92 ? -14.281 1.251 13.112 1.00 94.31 92 PRO A O 1
ATOM 731 N N . LEU A 1 93 ? -15.433 -0.540 13.857 1.00 90.69 93 LEU A N 1
ATOM 732 C CA . LEU A 1 93 ? -16.664 -0.261 13.104 1.00 90.69 93 LEU A CA 1
ATOM 733 C C . LEU A 1 93 ? -17.402 0.979 13.636 1.00 90.69 93 LEU A C 1
ATOM 735 O O . LEU A 1 93 ? -18.075 1.679 12.882 1.00 90.69 93 LEU A O 1
ATOM 739 N N . GLU A 1 94 ? -17.238 1.275 14.927 1.00 89.88 94 GLU A N 1
ATOM 740 C CA . GLU A 1 94 ? -17.820 2.437 15.593 1.00 89.88 94 GLU A CA 1
ATOM 741 C C . GLU A 1 94 ? -16.799 3.134 16.497 1.00 89.88 94 GLU A C 1
ATOM 743 O O . GLU A 1 94 ? -15.946 2.504 17.125 1.00 89.88 94 GLU A O 1
ATOM 748 N N . GLY A 1 95 ? -16.925 4.456 16.615 1.00 89.56 95 GLY A N 1
ATOM 749 C CA . GLY A 1 95 ? -16.097 5.265 17.504 1.00 89.56 95 GLY A CA 1
ATOM 750 C C . GLY A 1 95 ? -14.848 5.820 16.823 1.00 89.56 95 GLY A C 1
ATOM 751 O O . GLY A 1 95 ? -14.776 5.955 15.603 1.00 89.56 95 GLY A O 1
ATOM 752 N N . ARG A 1 96 ? -13.868 6.238 17.631 1.00 91.25 96 ARG A N 1
ATOM 753 C CA . ARG A 1 96 ? -12.659 6.911 17.140 1.00 91.25 96 ARG A CA 1
ATOM 754 C C . ARG A 1 96 ? -11.530 5.895 16.913 1.00 91.25 96 ARG A C 1
ATOM 756 O O . ARG A 1 96 ? -11.062 5.329 17.899 1.00 91.25 96 ARG A O 1
ATOM 763 N N . PRO A 1 97 ? -11.024 5.728 15.676 1.00 94.62 97 PRO A N 1
ATOM 764 C CA . PRO A 1 97 ? -9.867 4.875 15.416 1.00 94.62 97 PRO A CA 1
ATOM 765 C C . PRO A 1 97 ? -8.584 5.401 16.073 1.00 94.62 97 PRO A C 1
ATOM 767 O O . PRO A 1 97 ? -8.319 6.609 16.063 1.00 94.62 97 PRO A O 1
ATOM 770 N N . ASP A 1 98 ? -7.756 4.489 16.589 1.00 96.38 98 ASP A N 1
ATOM 771 C CA . ASP A 1 98 ? -6.383 4.789 17.004 1.00 96.38 98 ASP A CA 1
ATOM 772 C C . ASP A 1 98 ? -5.445 4.723 15.795 1.00 96.38 98 ASP A C 1
ATOM 774 O O . ASP A 1 98 ? -4.852 3.692 15.475 1.00 96.38 98 ASP A O 1
ATOM 778 N N . TYR A 1 99 ? -5.309 5.848 15.099 1.00 96.00 99 TYR A N 1
ATOM 779 C CA . TYR A 1 99 ? -4.449 5.934 13.919 1.00 96.00 99 TYR A CA 1
ATOM 780 C C . TYR A 1 99 ? -2.967 5.675 14.228 1.00 96.00 99 TYR A C 1
ATOM 782 O O . TYR A 1 99 ? -2.251 5.207 13.345 1.00 96.00 99 TYR A O 1
ATOM 790 N N . GLY A 1 100 ? -2.511 5.929 15.463 1.00 96.44 100 GLY A N 1
ATOM 791 C CA . GLY A 1 100 ? -1.123 5.695 15.864 1.00 96.44 100 GLY A CA 1
ATOM 792 C C . GLY A 1 100 ? -0.759 4.212 15.837 1.00 96.44 100 GLY A C 1
ATOM 793 O O . GLY A 1 100 ? 0.349 3.857 15.434 1.00 96.44 100 GLY A O 1
ATOM 794 N N . THR A 1 101 ? -1.712 3.349 16.190 1.00 96.81 101 THR A N 1
ATOM 795 C CA . THR A 1 101 ? -1.568 1.890 16.117 1.00 96.81 101 THR A CA 1
ATOM 796 C C . THR A 1 101 ? -1.985 1.324 14.761 1.00 96.81 101 THR A C 1
ATOM 798 O O . THR A 1 101 ? -1.301 0.452 14.223 1.00 96.81 101 THR A O 1
ATOM 801 N N . LEU A 1 102 ? -3.077 1.821 14.177 1.00 97.69 102 LEU A N 1
ATOM 802 C CA . LEU A 1 102 ? -3.655 1.257 12.954 1.00 97.69 102 LEU A CA 1
ATOM 803 C C . LEU A 1 102 ? -2.821 1.552 11.703 1.00 97.69 102 LEU A C 1
ATOM 805 O O . LEU A 1 102 ? -2.696 0.679 10.847 1.00 97.69 102 LEU A O 1
ATOM 809 N N . ALA A 1 103 ? -2.219 2.741 11.580 1.00 97.88 103 ALA A N 1
ATOM 810 C CA . ALA A 1 103 ? -1.442 3.087 10.387 1.00 97.88 103 ALA A CA 1
ATOM 811 C C . ALA A 1 103 ? -0.202 2.189 10.188 1.00 97.88 103 ALA A C 1
ATOM 813 O O . ALA A 1 103 ? -0.006 1.707 9.070 1.00 97.88 103 ALA A O 1
ATOM 814 N N . PRO A 1 104 ? 0.604 1.880 11.226 1.00 97.94 104 PRO A N 1
ATOM 815 C CA . PRO A 1 104 ? 1.667 0.884 11.109 1.00 97.94 104 PRO A CA 1
ATOM 816 C C . PRO A 1 104 ? 1.160 -0.506 10.706 1.00 97.94 104 PRO A C 1
ATOM 818 O O . PRO A 1 104 ? 1.759 -1.129 9.834 1.00 97.94 104 PRO A O 1
ATOM 821 N N . LEU A 1 105 ? 0.057 -0.986 11.291 1.00 98.00 105 LEU A N 1
ATOM 822 C CA . LEU A 1 105 ? -0.503 -2.306 10.967 1.00 98.00 105 LEU A CA 1
ATOM 823 C C . LEU A 1 105 ? -0.986 -2.378 9.517 1.00 98.00 105 LEU A C 1
ATOM 825 O O . LEU A 1 105 ? -0.672 -3.334 8.805 1.00 98.00 105 LEU A O 1
ATOM 829 N N . PHE A 1 106 ? -1.696 -1.342 9.068 1.00 98.19 106 PHE A N 1
ATOM 830 C CA . PHE A 1 106 ? -2.127 -1.211 7.683 1.00 98.19 106 PHE A CA 1
ATOM 831 C C . PHE A 1 106 ? -0.925 -1.211 6.736 1.00 98.19 106 PHE A C 1
ATOM 833 O O . PHE A 1 106 ? -0.905 -1.984 5.782 1.00 98.19 106 PHE A O 1
ATOM 840 N N . PHE A 1 107 ? 0.099 -0.397 7.022 1.00 98.44 107 PHE A N 1
ATOM 841 C CA . PHE A 1 107 ? 1.312 -0.335 6.207 1.00 98.44 107 PHE A CA 1
ATOM 842 C C . PHE A 1 107 ? 1.969 -1.711 6.059 1.00 98.44 107 PHE A C 1
ATOM 844 O O . PHE A 1 107 ? 2.286 -2.122 4.948 1.00 98.44 107 PHE A O 1
ATOM 851 N N . GLU A 1 108 ? 2.164 -2.427 7.166 1.00 98.00 108 GLU A N 1
ATOM 852 C CA . GLU A 1 108 ? 2.826 -3.733 7.170 1.00 98.00 108 GLU A CA 1
ATOM 853 C C . GLU A 1 108 ? 2.075 -4.763 6.316 1.00 98.00 108 GLU A C 1
ATOM 855 O O . GLU A 1 108 ? 2.690 -5.471 5.511 1.00 98.00 108 GLU A O 1
ATOM 860 N N . ARG A 1 109 ? 0.743 -4.812 6.440 1.00 97.62 109 ARG A N 1
ATOM 861 C CA . ARG A 1 109 ? -0.108 -5.697 5.634 1.00 97.62 109 ARG A CA 1
ATOM 862 C C . ARG A 1 109 ? -0.094 -5.301 4.162 1.00 97.62 109 ARG A C 1
ATOM 864 O O . ARG A 1 109 ? 0.177 -6.152 3.320 1.00 97.62 109 ARG A O 1
ATOM 871 N N . PHE A 1 110 ? -0.321 -4.024 3.863 1.00 98.25 110 PHE A N 1
ATOM 872 C CA . PHE A 1 110 ? -0.370 -3.522 2.492 1.00 98.25 110 PHE A CA 1
ATOM 873 C C . PHE A 1 110 ? 0.965 -3.734 1.771 1.00 98.25 110 PHE A C 1
ATOM 875 O O . PHE A 1 110 ? 0.984 -4.259 0.665 1.00 98.25 110 PHE A O 1
ATOM 882 N N . HIS A 1 111 ? 2.087 -3.395 2.417 1.00 98.12 111 HIS A N 1
ATOM 883 C CA . HIS A 1 111 ? 3.430 -3.603 1.871 1.00 98.12 111 HIS A CA 1
ATOM 884 C C . HIS A 1 111 ? 3.684 -5.074 1.544 1.00 98.12 111 HIS A C 1
ATOM 886 O O . HIS A 1 111 ? 4.176 -5.391 0.467 1.00 98.12 111 HIS A O 1
ATOM 892 N N . THR A 1 112 ? 3.327 -5.976 2.462 1.00 97.50 112 THR A N 1
ATOM 893 C CA . THR A 1 112 ? 3.517 -7.417 2.257 1.00 97.50 112 THR A CA 1
ATOM 894 C C . THR A 1 112 ? 2.702 -7.913 1.063 1.00 97.50 112 THR A C 1
ATOM 896 O O . THR A 1 112 ? 3.246 -8.602 0.208 1.00 97.50 112 THR A O 1
ATOM 899 N N . LEU A 1 113 ? 1.423 -7.534 0.976 1.00 97.62 113 LEU A N 1
ATOM 900 C CA . LEU A 1 113 ? 0.540 -7.936 -0.123 1.00 97.62 113 LEU A CA 1
ATOM 901 C C . LEU A 1 113 ? 1.012 -7.380 -1.471 1.00 97.62 113 LEU A C 1
ATOM 903 O O . LEU A 1 113 ? 1.084 -8.129 -2.439 1.00 97.62 113 LEU A O 1
ATOM 907 N N . ALA A 1 114 ? 1.392 -6.101 -1.520 1.00 97.44 114 ALA A N 1
ATOM 908 C CA . ALA A 1 114 ? 1.863 -5.463 -2.744 1.00 97.44 114 ALA A CA 1
ATOM 909 C C . ALA A 1 114 ? 3.158 -6.102 -3.270 1.00 97.44 114 ALA A C 1
ATOM 911 O O . ALA A 1 114 ? 3.249 -6.404 -4.456 1.00 97.44 114 ALA A O 1
ATOM 912 N N . MET A 1 115 ? 4.139 -6.360 -2.397 1.00 97.38 115 MET A N 1
ATOM 913 C CA . MET A 1 115 ? 5.391 -7.008 -2.807 1.00 97.38 115 MET A CA 1
ATOM 914 C C . MET A 1 115 ? 5.158 -8.445 -3.291 1.00 97.38 115 MET A C 1
ATOM 916 O O . MET A 1 115 ? 5.677 -8.813 -4.337 1.00 97.38 115 MET A O 1
ATOM 920 N N . LEU A 1 116 ? 4.331 -9.231 -2.587 1.00 95.88 116 LEU A N 1
ATOM 921 C CA . LEU A 1 116 ? 3.989 -10.594 -3.014 1.00 95.88 116 LEU A CA 1
ATOM 922 C C . LEU A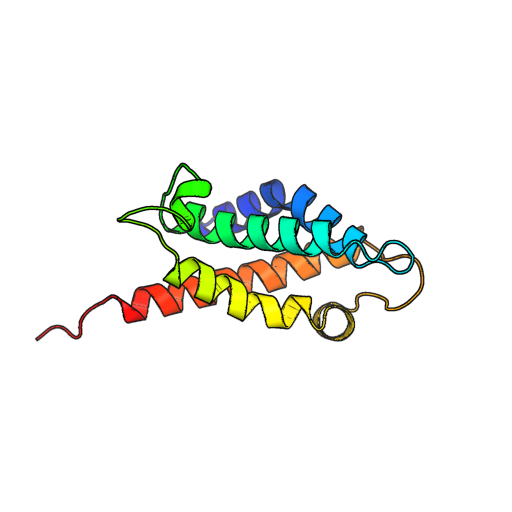 1 116 ? 3.271 -10.616 -4.370 1.00 95.88 116 LEU A C 1
ATOM 924 O O . LEU A 1 116 ? 3.553 -11.485 -5.192 1.00 95.88 116 LEU A O 1
ATOM 928 N N . ALA A 1 117 ? 2.359 -9.670 -4.610 1.00 95.38 117 ALA A N 1
ATOM 929 C CA . ALA A 1 117 ? 1.651 -9.557 -5.881 1.00 95.38 117 ALA A CA 1
ATOM 930 C C . ALA A 1 117 ? 2.601 -9.218 -7.040 1.00 95.38 117 ALA A C 1
ATOM 932 O O . ALA A 1 117 ? 2.509 -9.821 -8.106 1.00 95.38 117 ALA A O 1
ATOM 933 N N . LEU A 1 118 ? 3.545 -8.299 -6.821 1.00 93.75 118 LEU A N 1
ATOM 934 C CA . LEU A 1 118 ? 4.527 -7.897 -7.832 1.00 93.75 118 LEU A CA 1
ATOM 935 C C . LEU A 1 118 ? 5.558 -8.991 -8.124 1.00 93.75 118 LEU A C 1
ATOM 937 O O . LEU A 1 118 ? 5.901 -9.200 -9.287 1.00 93.75 118 LEU A O 1
ATOM 941 N N . ASP A 1 119 ? 6.010 -9.717 -7.099 1.00 92.00 119 ASP A N 1
ATOM 942 C CA . ASP A 1 119 ? 6.893 -10.875 -7.269 1.00 92.00 119 ASP A CA 1
ATOM 943 C C . ASP A 1 119 ? 6.195 -11.978 -8.084 1.00 92.00 119 ASP A C 1
ATOM 945 O O . ASP A 1 119 ? 6.775 -12.526 -9.022 1.00 92.00 119 ASP A O 1
ATOM 949 N N . ALA A 1 120 ? 4.926 -12.271 -7.771 1.00 87.25 120 ALA A N 1
ATOM 950 C CA . ALA A 1 120 ? 4.133 -13.250 -8.512 1.00 87.25 120 ALA A CA 1
ATOM 951 C C . ALA A 1 120 ? 3.882 -12.813 -9.963 1.00 87.25 120 ALA A C 1
ATOM 953 O O . ALA A 1 120 ? 4.029 -13.622 -10.875 1.00 87.25 120 ALA A O 1
ATOM 954 N N . SER A 1 121 ? 3.556 -11.537 -10.183 1.00 84.00 121 SER A N 1
ATOM 955 C CA . SER A 1 121 ? 3.365 -10.974 -11.523 1.00 84.00 121 SER A CA 1
ATOM 956 C C . SER A 1 121 ? 4.647 -11.055 -12.361 1.00 84.00 121 SER A C 1
ATOM 958 O O . SER A 1 121 ? 4.618 -11.490 -13.509 1.00 84.00 121 SER A O 1
ATOM 960 N N . ALA A 1 122 ? 5.808 -10.738 -11.773 1.00 80.38 122 ALA A N 1
ATOM 961 C CA . ALA A 1 122 ? 7.096 -10.861 -12.458 1.00 80.38 122 ALA A CA 1
ATOM 962 C C . ALA A 1 122 ? 7.396 -12.309 -12.891 1.00 80.38 122 ALA A C 1
ATOM 964 O O . ALA A 1 122 ? 7.874 -12.528 -14.003 1.00 80.38 122 ALA A O 1
ATOM 965 N N . ALA A 1 123 ? 7.065 -13.295 -12.052 1.00 77.12 123 ALA A N 1
ATOM 966 C CA . ALA A 1 123 ? 7.269 -14.712 -12.356 1.00 77.12 123 ALA A CA 1
ATOM 967 C C . ALA A 1 123 ? 6.373 -15.242 -13.494 1.00 77.12 123 ALA A C 1
ATOM 969 O O . ALA A 1 123 ? 6.704 -16.258 -14.097 1.00 77.12 123 ALA A O 1
ATOM 970 N N . LEU A 1 124 ? 5.255 -14.573 -13.802 1.00 70.56 124 LEU A N 1
ATOM 971 C CA . LEU A 1 124 ? 4.364 -14.934 -14.914 1.00 70.56 124 LEU A CA 1
ATOM 972 C C . LEU A 1 124 ? 4.849 -14.406 -16.275 1.00 70.56 124 LEU A C 1
ATOM 974 O O . LEU A 1 124 ? 4.352 -14.851 -17.308 1.00 70.56 124 LEU A O 1
ATOM 978 N N . ILE A 1 125 ? 5.798 -13.464 -16.279 1.00 63.56 125 ILE A N 1
ATOM 979 C CA . ILE A 1 125 ? 6.324 -12.816 -17.490 1.00 63.56 125 ILE A CA 1
ATOM 980 C C . ILE A 1 125 ? 7.614 -13.499 -17.979 1.00 63.56 125 ILE A C 1
ATOM 982 O O . ILE A 1 125 ? 7.949 -13.397 -19.160 1.00 63.56 125 ILE A O 1
ATOM 986 N N . GLU A 1 126 ? 8.328 -14.237 -17.121 1.00 49.28 126 GLU A N 1
ATOM 987 C CA . GLU A 1 126 ? 9.471 -15.039 -17.570 1.00 49.28 126 GLU A CA 1
ATOM 988 C C . GLU A 1 126 ? 8.984 -16.251 -18.388 1.00 49.28 126 GLU A C 1
ATOM 990 O O . GLU A 1 126 ? 8.243 -17.090 -17.866 1.00 49.28 12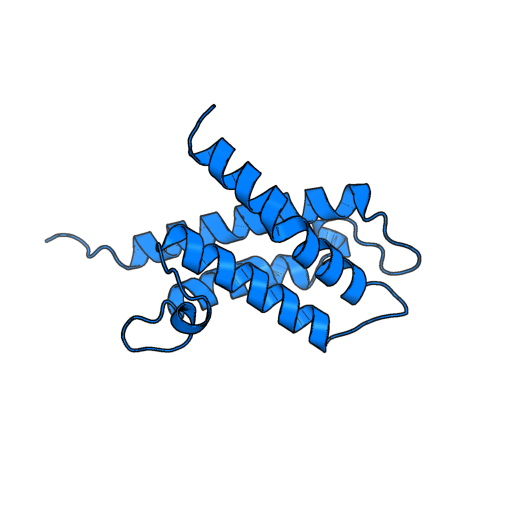6 GLU A O 1
ATOM 995 N N . PRO A 1 127 ? 9.373 -16.383 -19.672 1.00 48.91 127 PRO A N 1
ATOM 996 C CA . PRO A 1 127 ? 9.007 -17.551 -20.450 1.00 48.91 127 PRO A CA 1
ATOM 997 C C . PRO A 1 127 ? 9.728 -18.766 -19.868 1.00 48.91 127 PRO A C 1
ATOM 999 O O . PRO A 1 127 ? 10.919 -18.712 -19.559 1.00 48.91 127 PRO A O 1
ATOM 1002 N N . SER A 1 128 ? 9.007 -19.883 -19.775 1.00 52.62 128 SER A N 1
ATOM 1003 C CA . SER A 1 128 ? 9.599 -21.217 -19.777 1.00 52.62 128 SER A CA 1
ATOM 1004 C C . SER A 1 128 ? 10.663 -21.267 -20.875 1.00 52.62 128 SER A C 1
ATOM 1006 O O . SER A 1 128 ? 10.325 -21.275 -22.058 1.00 52.62 128 SER A O 1
ATOM 1008 N N . GLY A 1 129 ? 11.930 -21.192 -20.469 1.00 50.81 129 GLY A N 1
ATOM 1009 C CA . GLY A 1 129 ? 13.062 -21.305 -21.372 1.00 50.81 129 GLY A CA 1
ATOM 1010 C C . GLY A 1 129 ? 13.081 -22.702 -21.974 1.00 50.81 129 GLY A C 1
ATOM 1011 O O . GLY A 1 129 ? 13.316 -23.665 -21.246 1.00 50.81 129 GLY A O 1
ATOM 1012 N N . ASP A 1 130 ? 12.831 -22.767 -23.279 1.00 38.66 130 ASP A N 1
ATOM 1013 C CA . ASP A 1 130 ? 13.247 -23.848 -24.177 1.00 38.66 130 ASP A CA 1
ATOM 1014 C C . ASP A 1 130 ? 14.397 -23.337 -25.060 1.00 38.66 130 ASP A C 1
ATOM 1016 O O . ASP A 1 130 ? 14.284 -22.200 -25.586 1.00 38.66 130 ASP A O 1
#

Sequence (130 aa):
MTAAKMFKQACRLHLNFAIHRYLMSNASGRMDGHEKAQRHIELCTFYVAAVRGVDDLDMVRRGLDCHEDDYQAVHDATQALTDHLDEAIGFPLEGRPDYGTLAPLFFERFHTLAMLALDASAALIEPSGD

Secondary structure (DSSP, 8-state):
--HHHHHHHHHHHHTHHHHHHHHHHHSTTT--HHHHHHHHHHHHHHHHHHHHT-S-GGGGTSSTT--HHHHHHHHHHHHHHHH-HHHHH---SSS---HHHHHHHHHHHHHHHHHHHHHHHHHHHS----

Radius of gyration: 15.57 Å; chains: 1; bounding box: 40×34×42 Å

pLDDT: mean 89.77, std 11.83, range [38.66, 98.44]